Protein AF-A0AAN7P9I1-F1 (afdb_monomer_lite)

Radius of gyration: 34.97 Å; chains: 1; bounding box: 73×54×90 Å

Structure (mmCIF, N/CA/C/O backbone):
data_AF-A0AAN7P9I1-F1
#
_entry.id   AF-A0AAN7P9I1-F1
#
loop_
_atom_site.group_PDB
_atom_site.id
_atom_site.type_symbol
_atom_site.label_atom_id
_atom_site.label_alt_id
_atom_site.label_comp_id
_atom_site.label_asym_id
_atom_site.label_entity_id
_atom_site.label_seq_id
_atom_site.pdbx_PDB_ins_code
_atom_site.Cartn_x
_atom_site.Cartn_y
_atom_site.Cartn_z
_atom_site.occupancy
_atom_site.B_iso_or_equiv
_atom_site.auth_seq_id
_atom_site.auth_comp_id
_atom_site.auth_asym_id
_atom_site.auth_atom_id
_atom_site.pdbx_PDB_model_num
ATOM 1 N N . MET A 1 1 ? 43.822 7.130 -50.846 1.00 51.22 1 MET A N 1
ATOM 2 C CA . MET A 1 1 ? 42.996 5.926 -50.623 1.00 51.22 1 MET A CA 1
ATOM 3 C C . MET A 1 1 ? 42.782 5.888 -49.131 1.00 51.22 1 MET A C 1
ATOM 5 O O . MET A 1 1 ? 43.673 5.496 -48.387 1.00 51.22 1 MET A O 1
ATOM 9 N N . ASP A 1 2 ? 41.695 6.541 -48.747 1.00 55.9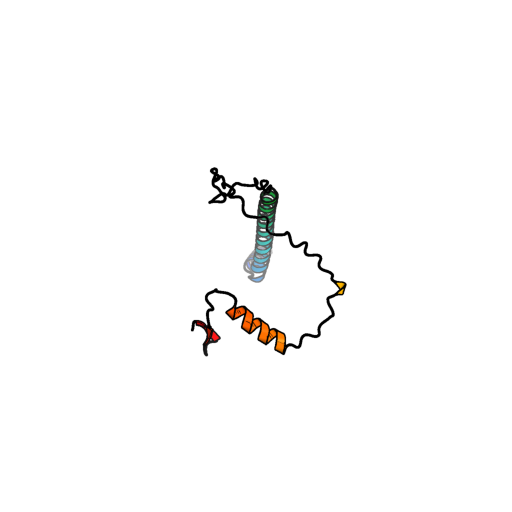1 2 ASP A N 1
ATOM 10 C CA . ASP A 1 2 ? 41.471 7.177 -47.458 1.00 55.91 2 ASP A CA 1
ATOM 11 C C . ASP A 1 2 ? 40.946 6.181 -46.427 1.00 55.91 2 ASP A C 1
ATOM 13 O O . ASP A 1 2 ? 39.802 5.754 -46.485 1.00 55.91 2 ASP A O 1
ATOM 17 N N . SER A 1 3 ? 41.787 5.835 -45.451 1.00 70.50 3 SER A N 1
ATOM 18 C CA . SER A 1 3 ? 41.393 5.028 -44.284 1.00 70.50 3 SER A CA 1
ATOM 19 C C . SER A 1 3 ? 40.435 5.771 -43.339 1.00 70.50 3 SER A C 1
ATOM 21 O O . SER A 1 3 ? 39.891 5.156 -42.429 1.00 70.50 3 SER A O 1
ATOM 23 N N . SER A 1 4 ? 40.259 7.083 -43.522 1.00 76.38 4 SER A N 1
ATOM 24 C CA . SER A 1 4 ? 39.444 7.934 -42.647 1.00 76.38 4 SER A CA 1
ATOM 25 C C . SER A 1 4 ? 37.942 7.817 -42.930 1.00 76.38 4 SER A C 1
ATOM 27 O O . SER A 1 4 ? 37.154 7.901 -41.995 1.00 76.38 4 SER A O 1
ATOM 29 N N . ASP A 1 5 ? 37.541 7.595 -44.186 1.00 82.50 5 ASP A N 1
ATOM 30 C CA . ASP A 1 5 ? 36.118 7.518 -44.565 1.00 82.50 5 ASP A CA 1
ATOM 31 C C . ASP A 1 5 ? 35.464 6.188 -44.141 1.00 82.50 5 ASP A C 1
ATOM 33 O O . ASP A 1 5 ? 34.255 6.123 -43.898 1.00 82.50 5 ASP A O 1
ATOM 37 N N . GLU A 1 6 ? 36.256 5.120 -44.011 1.00 85.50 6 GLU A N 1
ATOM 38 C CA . GLU A 1 6 ? 35.759 3.800 -43.603 1.00 85.50 6 GLU A CA 1
ATOM 39 C C . GLU A 1 6 ? 35.389 3.773 -42.105 1.00 85.50 6 GLU A C 1
ATOM 41 O O . GLU A 1 6 ? 34.344 3.234 -41.738 1.00 85.50 6 GLU A O 1
ATOM 46 N N . GLU A 1 7 ? 36.179 4.418 -41.232 1.00 85.00 7 GLU A N 1
ATOM 47 C CA . GLU A 1 7 ? 35.894 4.483 -39.787 1.00 85.00 7 GLU A CA 1
ATOM 48 C C . GLU A 1 7 ? 34.617 5.276 -39.473 1.00 85.00 7 GLU A C 1
ATOM 50 O O . GLU A 1 7 ? 33.806 4.852 -38.644 1.00 85.00 7 GLU A O 1
ATOM 55 N N . ASP A 1 8 ? 34.398 6.406 -40.149 1.00 85.81 8 ASP A N 1
ATOM 56 C CA . ASP A 1 8 ? 33.201 7.225 -39.935 1.00 85.81 8 ASP A CA 1
ATOM 57 C C . ASP A 1 8 ? 31.934 6.528 -40.457 1.00 85.81 8 ASP A C 1
ATOM 59 O O . ASP A 1 8 ? 30.872 6.590 -39.826 1.00 85.81 8 ASP A O 1
ATOM 63 N N . SER A 1 9 ? 32.055 5.766 -41.546 1.00 84.81 9 SER A N 1
ATOM 64 C CA . SER A 1 9 ? 30.979 4.907 -42.053 1.00 84.81 9 SER A CA 1
ATOM 65 C C . SER A 1 9 ? 30.636 3.785 -41.070 1.00 84.81 9 SER A C 1
ATOM 67 O O . SER A 1 9 ? 29.462 3.452 -40.880 1.00 84.81 9 SER A O 1
ATOM 69 N N . GLN A 1 10 ? 31.645 3.223 -40.400 1.00 84.88 10 GLN A N 1
ATOM 70 C CA . GLN A 1 10 ? 31.461 2.168 -39.409 1.00 84.88 10 GLN A CA 1
ATOM 71 C C . GLN A 1 10 ? 30.775 2.692 -38.138 1.00 84.88 10 GLN A C 1
ATOM 73 O O . GLN A 1 10 ? 29.836 2.060 -37.653 1.00 84.88 10 GLN A O 1
ATOM 78 N N . ARG A 1 11 ? 31.133 3.899 -37.678 1.00 82.81 11 ARG A N 1
ATOM 79 C CA . ARG A 1 11 ? 30.457 4.591 -36.563 1.00 82.81 11 ARG A CA 1
ATOM 80 C C . ARG A 1 11 ? 28.996 4.916 -36.856 1.00 82.81 11 ARG A C 1
ATOM 82 O O . ARG A 1 11 ? 28.147 4.765 -35.982 1.00 82.81 11 ARG A O 1
ATOM 89 N N . LEU A 1 12 ? 28.683 5.345 -38.080 1.00 82.75 12 LEU A N 1
ATOM 90 C CA . LEU A 1 12 ? 27.297 5.583 -38.496 1.00 82.75 12 LEU A CA 1
ATOM 91 C C . LEU A 1 12 ? 26.472 4.296 -38.488 1.00 82.75 12 LEU A C 1
ATOM 93 O O . LEU A 1 12 ? 25.297 4.318 -38.125 1.00 82.75 12 LEU A O 1
ATOM 97 N N . ARG A 1 13 ? 27.086 3.172 -38.868 1.00 83.31 13 ARG A N 1
ATOM 98 C CA . ARG A 1 13 ? 26.426 1.866 -38.895 1.00 83.31 13 ARG A CA 1
ATOM 99 C C . ARG A 1 13 ? 26.144 1.335 -37.492 1.00 83.31 13 ARG A C 1
ATOM 101 O O . ARG A 1 13 ? 25.058 0.822 -37.261 1.00 83.31 13 ARG A O 1
ATOM 108 N N . GLU A 1 14 ? 27.085 1.522 -36.572 1.00 78.44 14 GLU A N 1
ATOM 109 C CA . GLU A 1 14 ? 26.935 1.175 -35.154 1.00 78.44 14 GLU A CA 1
ATOM 110 C C . GLU A 1 14 ? 25.902 2.075 -34.451 1.00 78.44 14 GLU A C 1
ATOM 112 O O . GLU A 1 14 ? 25.077 1.593 -33.683 1.00 78.44 14 GLU A O 1
ATOM 117 N N . ALA A 1 15 ? 25.847 3.370 -34.784 1.00 75.00 15 ALA A N 1
ATOM 118 C CA . ALA A 1 15 ? 24.832 4.288 -34.255 1.00 75.00 15 ALA A CA 1
ATOM 119 C C . ALA A 1 15 ? 23.398 3.976 -34.734 1.00 75.00 15 ALA A C 1
ATOM 121 O O . ALA A 1 15 ? 22.427 4.391 -34.099 1.00 75.00 15 ALA A O 1
ATOM 122 N N . LEU A 1 16 ? 23.260 3.265 -35.856 1.00 80.94 16 LEU A N 1
ATOM 123 C CA . LEU A 1 16 ? 21.989 2.764 -36.390 1.00 80.94 16 LEU A CA 1
ATOM 124 C C . LEU A 1 16 ? 21.666 1.340 -35.917 1.00 80.94 16 LEU A C 1
ATOM 126 O O . LEU A 1 16 ? 20.615 0.816 -36.294 1.00 80.94 16 LEU A O 1
ATOM 130 N N . ASP A 1 17 ? 22.533 0.722 -35.109 1.00 83.81 17 ASP A N 1
ATOM 131 C CA . ASP A 1 17 ? 22.302 -0.615 -34.582 1.00 83.81 17 ASP A CA 1
ATOM 132 C C . ASP A 1 17 ? 21.177 -0.579 -33.525 1.00 83.81 17 ASP A C 1
ATOM 134 O O . ASP A 1 17 ? 21.306 0.080 -32.482 1.00 83.81 17 ASP A O 1
ATOM 138 N N . PRO A 1 18 ? 20.040 -1.256 -33.772 1.00 79.94 18 PRO A N 1
ATOM 139 C CA . PRO A 1 18 ? 18.939 -1.306 -32.820 1.00 79.94 18 PRO A CA 1
ATOM 140 C C . PRO A 1 18 ? 19.332 -1.955 -31.486 1.00 79.94 18 PRO A C 1
ATOM 142 O O . PRO A 1 18 ? 18.724 -1.619 -30.469 1.00 79.94 18 PRO A O 1
ATOM 145 N N . GLU A 1 19 ? 20.330 -2.846 -31.451 1.00 82.56 19 GLU A N 1
ATOM 146 C CA . GLU A 1 19 ? 20.797 -3.455 -30.198 1.00 82.56 19 GLU A CA 1
ATOM 147 C C . GLU A 1 19 ? 21.500 -2.423 -29.305 1.00 82.56 19 GLU A C 1
ATOM 149 O O . GLU A 1 19 ? 21.160 -2.290 -28.128 1.00 82.56 19 GLU A O 1
ATOM 154 N N . PHE A 1 20 ? 22.369 -1.592 -29.884 1.00 79.75 20 PHE A N 1
ATOM 155 C CA . PHE A 1 20 ? 23.059 -0.520 -29.160 1.00 79.75 20 PHE A CA 1
ATOM 156 C C . PHE A 1 20 ? 22.085 0.533 -28.599 1.00 79.75 20 PHE A C 1
ATOM 158 O O . PHE A 1 20 ? 22.206 0.987 -27.455 1.00 79.75 20 PHE A O 1
ATOM 165 N N . MET A 1 21 ? 21.063 0.897 -29.381 1.00 78.44 21 MET A N 1
ATOM 166 C CA . MET A 1 21 ? 20.015 1.826 -28.941 1.00 78.44 21 MET A CA 1
ATOM 167 C C . MET A 1 21 ? 19.164 1.251 -27.797 1.00 78.44 21 MET A C 1
ATOM 169 O O . MET A 1 21 ? 18.764 1.997 -26.897 1.00 78.44 21 MET A O 1
ATOM 173 N N . ASN A 1 22 ? 18.919 -0.062 -27.792 1.00 85.88 22 ASN A N 1
ATOM 174 C CA . ASN A 1 22 ? 18.177 -0.733 -26.724 1.00 85.88 22 ASN A CA 1
ATOM 175 C C . ASN A 1 22 ? 18.950 -0.747 -25.401 1.00 85.88 22 ASN A C 1
ATOM 177 O O . ASN A 1 22 ? 18.356 -0.468 -24.358 1.00 85.88 22 ASN A O 1
ATOM 181 N N . ASP A 1 23 ? 20.259 -0.994 -25.429 1.00 85.75 23 ASP A N 1
ATOM 182 C CA . ASP A 1 23 ? 21.095 -0.999 -24.223 1.00 85.75 23 ASP A CA 1
ATOM 183 C C . ASP A 1 23 ? 21.167 0.388 -23.570 1.00 85.75 23 ASP A C 1
ATOM 185 O O . ASP A 1 23 ? 20.998 0.539 -22.352 1.00 85.75 23 ASP A O 1
ATOM 189 N N . SER A 1 24 ? 21.333 1.430 -24.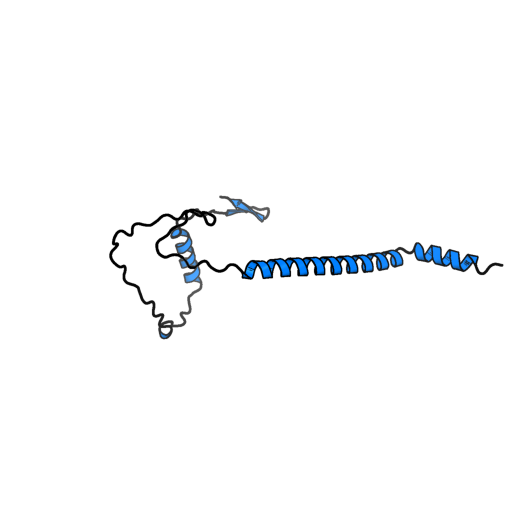389 1.00 85.00 24 SER A N 1
ATOM 190 C CA . SER A 1 24 ? 21.299 2.820 -23.927 1.00 85.00 24 SER A CA 1
ATOM 191 C C . SER A 1 24 ? 19.940 3.171 -23.309 1.00 85.00 24 SER A C 1
ATOM 193 O O . SER A 1 24 ? 19.874 3.681 -22.185 1.00 85.00 24 SER A O 1
ATOM 195 N N . LEU A 1 25 ? 18.839 2.810 -23.978 1.00 90.25 25 LEU A N 1
ATOM 196 C CA . LEU A 1 25 ? 17.485 3.037 -23.471 1.00 90.25 25 LEU A CA 1
ATOM 197 C C . LEU A 1 25 ? 17.230 2.287 -22.157 1.00 90.25 25 LEU A C 1
ATOM 199 O O . LEU A 1 25 ? 16.639 2.848 -21.232 1.00 90.25 25 LEU A O 1
ATOM 203 N N . PHE A 1 26 ? 17.695 1.044 -22.049 1.00 93.62 26 PHE A N 1
ATOM 204 C CA . PHE A 1 26 ? 17.540 0.226 -20.852 1.00 93.62 26 PHE A CA 1
ATOM 205 C C . PHE A 1 26 ? 18.294 0.823 -19.660 1.00 93.62 26 PHE A C 1
ATOM 207 O O . PHE A 1 26 ? 17.732 0.949 -18.569 1.00 93.62 26 PHE A O 1
ATOM 214 N N . SER A 1 27 ? 19.533 1.279 -19.869 1.00 91.75 27 SER A N 1
ATOM 215 C CA . SER A 1 27 ? 20.319 1.947 -18.824 1.00 91.75 27 SER A CA 1
ATOM 216 C C . SER A 1 27 ? 19.649 3.239 -18.329 1.00 91.75 27 SER A C 1
ATOM 218 O O . SER A 1 27 ? 19.573 3.489 -17.121 1.00 91.75 27 SER A O 1
ATOM 220 N N . PHE A 1 28 ? 19.064 4.019 -19.244 1.00 94.12 28 PHE A N 1
ATOM 221 C CA . PHE A 1 28 ? 18.307 5.220 -18.906 1.00 94.12 28 PHE A CA 1
ATOM 222 C C . PHE A 1 28 ? 17.037 4.891 -18.112 1.00 94.12 28 PHE A C 1
ATOM 224 O O . PHE A 1 28 ? 16.769 5.514 -17.084 1.00 94.12 28 PHE A O 1
ATOM 231 N N . GLN A 1 29 ? 16.276 3.877 -18.531 1.00 96.31 29 GLN A N 1
ATOM 232 C CA . GLN A 1 29 ? 15.088 3.421 -17.807 1.00 96.31 29 GLN A CA 1
ATOM 233 C C . GLN A 1 29 ? 15.427 2.968 -16.384 1.00 96.31 29 GLN A C 1
ATOM 235 O O . GLN A 1 29 ? 14.729 3.348 -15.442 1.00 96.31 29 GLN A O 1
ATOM 240 N N . GLN A 1 30 ? 16.517 2.216 -16.202 1.00 97.25 30 GLN A N 1
ATOM 241 C CA . GLN A 1 30 ? 16.986 1.817 -14.874 1.00 97.25 30 GLN A CA 1
ATOM 242 C C . GLN A 1 30 ? 17.352 3.024 -14.007 1.00 97.25 30 GLN A C 1
ATOM 244 O O . GLN A 1 30 ? 16.993 3.070 -12.827 1.00 97.25 30 GLN A O 1
ATOM 249 N N . TYR A 1 31 ? 18.036 4.016 -14.582 1.00 97.88 31 TYR A N 1
ATOM 250 C CA . TYR A 1 31 ? 18.375 5.252 -13.882 1.00 97.88 31 TYR A CA 1
ATOM 251 C C . TYR A 1 31 ? 17.119 6.007 -13.428 1.00 97.88 31 TYR A C 1
ATOM 253 O O . TYR A 1 31 ? 17.006 6.368 -12.254 1.00 97.88 31 TYR A O 1
ATOM 261 N N . VAL A 1 32 ? 16.146 6.185 -14.328 1.00 97.62 32 VAL A N 1
ATOM 262 C CA . VAL A 1 32 ? 14.869 6.845 -14.025 1.00 97.62 32 VAL A CA 1
ATOM 263 C C . VAL A 1 32 ? 14.105 6.079 -12.946 1.00 97.62 32 VAL A C 1
ATOM 265 O O . VAL A 1 32 ? 13.659 6.684 -11.974 1.00 97.62 32 VAL A O 1
ATOM 268 N N . ALA A 1 33 ? 14.006 4.753 -13.060 1.00 98.00 33 ALA A N 1
ATOM 269 C CA . ALA A 1 33 ? 13.334 3.914 -12.072 1.00 98.00 33 ALA A CA 1
ATOM 270 C C . ALA A 1 33 ? 13.977 4.047 -10.682 1.00 98.00 33 ALA A C 1
ATOM 272 O O . ALA A 1 33 ? 13.278 4.260 -9.689 1.00 98.00 33 ALA A O 1
ATOM 273 N N . LYS A 1 34 ? 15.313 4.005 -10.611 1.00 98.44 34 LYS A N 1
ATOM 274 C CA . LYS A 1 34 ? 16.061 4.191 -9.362 1.00 98.44 34 LYS A CA 1
ATOM 275 C C . LYS A 1 34 ? 15.835 5.580 -8.765 1.00 98.44 34 LYS A C 1
ATOM 277 O O . LYS A 1 34 ? 15.658 5.703 -7.554 1.00 98.44 34 LYS A O 1
ATOM 282 N N . HIS A 1 35 ? 15.819 6.620 -9.597 1.00 98.25 35 HIS A N 1
ATOM 283 C CA . HIS A 1 35 ? 15.602 7.990 -9.143 1.00 98.25 35 HIS A CA 1
ATOM 284 C C . HIS A 1 35 ? 14.177 8.204 -8.611 1.00 98.25 35 HIS A C 1
ATOM 286 O O . HIS A 1 35 ? 14.001 8.776 -7.537 1.00 98.25 35 HIS A O 1
ATOM 292 N N . LEU A 1 36 ? 13.166 7.678 -9.309 1.00 98.00 36 LEU A N 1
ATOM 293 C CA . LEU A 1 36 ? 11.773 7.729 -8.863 1.00 98.00 36 LEU A CA 1
ATOM 294 C C . LEU A 1 36 ? 11.558 6.954 -7.559 1.00 98.00 36 LEU A C 1
ATOM 296 O O . LEU A 1 36 ? 10.877 7.460 -6.669 1.00 98.00 36 LEU A O 1
ATOM 300 N N . SER A 1 37 ? 12.174 5.775 -7.411 1.00 98.25 37 SER A N 1
ATOM 301 C CA . SER A 1 37 ? 12.125 5.008 -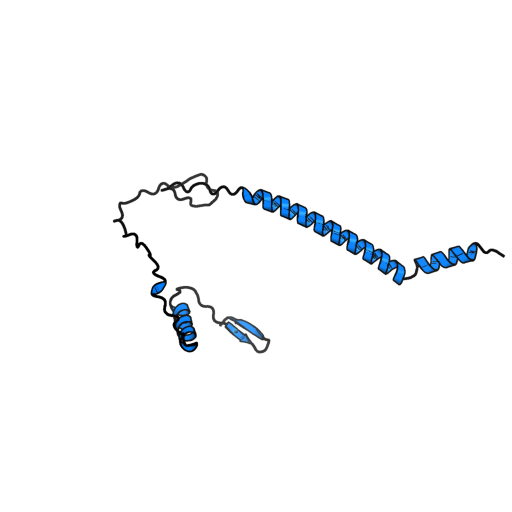6.158 1.00 98.25 37 SER A CA 1
ATOM 302 C C . SER A 1 37 ? 12.660 5.829 -4.985 1.00 98.25 37 SER A C 1
ATOM 304 O O . SER A 1 37 ? 12.008 5.927 -3.952 1.00 98.25 37 SER A O 1
ATOM 306 N N . LEU A 1 38 ? 13.802 6.495 -5.171 1.00 98.44 38 LEU A N 1
ATOM 307 C CA . LEU A 1 38 ? 14.417 7.319 -4.133 1.00 98.44 38 LEU A CA 1
ATOM 308 C C . LEU A 1 38 ? 13.542 8.522 -3.741 1.00 98.44 38 LEU A C 1
ATOM 310 O O . LEU A 1 38 ? 13.451 8.857 -2.561 1.00 98.44 38 LEU A O 1
ATOM 314 N N . ILE A 1 39 ? 12.869 9.156 -4.706 1.00 98.31 39 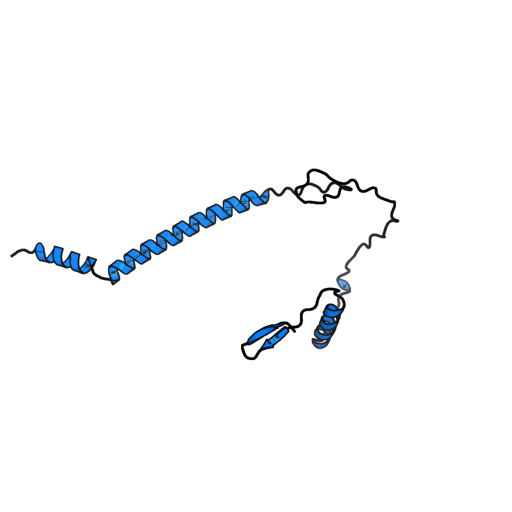ILE A N 1
ATOM 315 C CA . ILE A 1 39 ? 11.917 10.245 -4.430 1.00 98.31 39 ILE A CA 1
ATOM 316 C C . ILE A 1 39 ? 10.722 9.731 -3.614 1.00 98.31 39 ILE A C 1
ATOM 318 O O . ILE A 1 39 ? 10.300 10.392 -2.662 1.00 98.31 39 ILE A O 1
ATOM 322 N N . LEU A 1 40 ? 10.185 8.559 -3.965 1.00 98.00 40 LEU A N 1
ATOM 323 C CA . LEU A 1 40 ? 9.065 7.949 -3.247 1.00 98.00 40 LEU A CA 1
ATOM 324 C C . LEU A 1 40 ? 9.447 7.584 -1.813 1.00 98.00 40 LEU A C 1
ATOM 326 O O . LEU A 1 40 ? 8.698 7.911 -0.893 1.00 98.00 40 LEU A O 1
ATOM 330 N N . ASP A 1 41 ? 10.618 6.984 -1.609 1.00 97.69 41 ASP A N 1
ATOM 331 C CA . ASP A 1 41 ? 11.112 6.629 -0.277 1.00 97.69 41 ASP A CA 1
ATOM 332 C C . ASP A 1 41 ? 11.251 7.871 0.615 1.00 97.69 41 ASP A C 1
ATOM 334 O O . ASP A 1 41 ? 10.787 7.878 1.758 1.00 97.69 41 ASP A O 1
ATOM 338 N N . GLN A 1 42 ? 11.791 8.968 0.074 1.00 97.75 42 GLN A N 1
ATOM 339 C CA . GLN A 1 42 ? 11.891 10.239 0.795 1.00 97.75 42 GLN A CA 1
ATOM 340 C C . GLN A 1 42 ? 10.523 10.839 1.146 1.00 97.75 42 GLN A C 1
ATOM 342 O O . GLN A 1 42 ? 10.357 11.401 2.233 1.00 97.75 42 GLN A O 1
ATOM 347 N N . ASP A 1 43 ? 9.540 10.769 0.243 1.00 97.00 43 ASP A N 1
ATOM 348 C CA . ASP A 1 43 ? 8.191 11.276 0.525 1.00 97.00 43 ASP A CA 1
ATOM 349 C C . ASP A 1 43 ? 7.486 10.422 1.589 1.00 97.00 43 ASP A C 1
ATOM 351 O O . ASP A 1 43 ? 6.856 10.952 2.511 1.00 97.00 43 ASP A O 1
ATOM 355 N N . LEU A 1 44 ? 7.646 9.098 1.523 1.00 94.81 44 LEU A N 1
ATOM 356 C CA . LEU A 1 44 ? 7.131 8.176 2.532 1.00 94.81 44 LEU A CA 1
ATOM 357 C C . LEU A 1 44 ? 7.753 8.439 3.903 1.00 94.81 44 LEU A C 1
ATOM 359 O O . LEU A 1 44 ? 7.023 8.522 4.892 1.00 94.81 44 LEU A O 1
ATOM 363 N N . GLU A 1 45 ? 9.068 8.636 3.980 1.00 94.81 45 GLU A N 1
ATOM 364 C CA . GLU A 1 45 ? 9.752 8.934 5.237 1.00 94.81 45 GLU A CA 1
ATOM 365 C C . GLU A 1 45 ? 9.240 10.241 5.864 1.00 94.81 45 GLU A C 1
ATOM 367 O O . GLU A 1 45 ? 8.860 10.263 7.041 1.00 94.81 45 GLU A O 1
ATOM 372 N N . LYS A 1 46 ? 9.106 11.310 5.067 1.00 93.75 46 LYS A N 1
ATOM 373 C CA . LYS A 1 46 ? 8.531 12.593 5.516 1.00 93.75 46 LYS A CA 1
ATOM 374 C C . LYS A 1 46 ? 7.117 12.420 6.071 1.00 93.75 46 LYS A C 1
ATOM 376 O O . LYS A 1 46 ? 6.796 12.942 7.145 1.00 93.75 46 LYS A O 1
ATOM 381 N N . ARG A 1 47 ? 6.268 11.659 5.373 1.00 91.75 47 ARG A N 1
ATOM 382 C CA . ARG A 1 47 ? 4.894 11.383 5.818 1.00 91.75 47 ARG A CA 1
ATOM 383 C C . ARG A 1 47 ? 4.878 10.568 7.107 1.00 91.75 47 ARG A C 1
ATOM 385 O O . ARG A 1 47 ? 4.152 10.935 8.030 1.00 91.75 47 ARG A O 1
ATOM 392 N N . LEU A 1 48 ? 5.693 9.520 7.214 1.00 86.75 48 LEU A N 1
ATOM 393 C CA . LEU A 1 48 ? 5.761 8.662 8.400 1.00 86.75 48 LEU A CA 1
ATOM 394 C C . LEU A 1 48 ? 6.252 9.415 9.640 1.00 86.75 48 LEU A C 1
ATOM 396 O O . LEU A 1 48 ? 5.706 9.209 10.727 1.00 86.75 48 LEU A O 1
ATOM 400 N N . VAL A 1 49 ? 7.227 10.318 9.500 1.00 86.50 49 VAL A N 1
ATOM 401 C CA . VAL A 1 49 ? 7.660 11.184 10.609 1.00 86.50 49 VAL A CA 1
ATOM 402 C C . VAL A 1 49 ? 6.526 12.117 11.043 1.00 86.50 49 VAL A C 1
ATOM 404 O O . VAL A 1 49 ? 6.271 12.240 12.243 1.00 86.50 49 VAL A O 1
ATOM 407 N N . SER A 1 50 ? 5.776 12.703 10.101 1.00 72.62 50 SER A N 1
ATOM 408 C CA . SER A 1 50 ? 4.644 13.583 10.441 1.00 72.62 50 SER A CA 1
ATOM 409 C C . SER A 1 50 ? 3.545 12.867 11.247 1.00 72.62 50 SER A C 1
ATOM 411 O O . SER A 1 50 ? 2.990 13.430 12.194 1.00 72.62 50 SER A O 1
ATOM 413 N N . VAL A 1 51 ? 3.282 11.591 10.942 1.00 70.00 51 VAL A N 1
ATOM 414 C CA . VAL A 1 51 ? 2.214 10.793 11.569 1.00 70.00 51 VAL A CA 1
ATOM 415 C C . VAL A 1 51 ? 2.531 10.426 13.026 1.00 70.00 51 VAL A C 1
ATOM 417 O O . VAL A 1 51 ? 1.613 10.276 13.836 1.00 70.00 51 VAL A O 1
ATOM 420 N N . LYS A 1 52 ? 3.811 10.360 13.420 1.00 61.38 52 LYS A N 1
ATOM 421 C CA . LYS A 1 52 ? 4.222 10.004 14.795 1.00 61.38 52 LYS A CA 1
ATOM 422 C C . LYS A 1 52 ? 3.836 11.037 15.864 1.00 61.38 52 LYS A C 1
ATOM 424 O O . LYS A 1 52 ? 3.962 10.750 17.050 1.00 61.38 52 LYS A O 1
ATOM 429 N N . THR A 1 53 ? 3.305 12.202 15.490 1.00 57.66 53 THR A N 1
ATOM 430 C CA . THR A 1 53 ? 2.887 13.242 16.448 1.00 57.66 53 THR A CA 1
ATOM 431 C C . THR A 1 53 ? 1.381 13.315 16.691 1.00 57.66 53 THR A C 1
ATOM 433 O O . THR A 1 53 ? 0.901 14.303 17.258 1.00 57.66 53 THR A O 1
ATOM 436 N N . ILE A 1 54 ? 0.612 12.261 16.373 1.00 60.72 54 ILE A N 1
ATOM 437 C CA . ILE A 1 54 ? -0.747 12.119 16.919 1.00 60.72 54 ILE A CA 1
ATOM 438 C C . ILE A 1 54 ? -0.617 11.818 18.417 1.00 60.72 54 ILE A C 1
ATOM 440 O O . ILE A 1 54 ? -0.816 10.706 18.897 1.00 60.72 54 ILE A O 1
ATOM 444 N N . THR A 1 55 ? -0.275 12.850 19.182 1.00 62.75 55 THR A N 1
ATOM 445 C CA . THR A 1 55 ? -0.454 12.881 20.620 1.00 62.75 55 THR A CA 1
ATOM 446 C C . THR A 1 55 ? -1.932 12.611 20.846 1.00 62.75 55 THR A C 1
ATOM 448 O O . THR A 1 55 ? -2.804 13.421 20.519 1.00 62.75 55 THR A O 1
ATOM 451 N N . HIS A 1 56 ? -2.243 11.409 21.329 1.00 60.25 56 HIS A N 1
ATOM 452 C CA . HIS A 1 56 ? -3.594 11.075 21.734 1.00 60.25 56 HIS A CA 1
ATOM 453 C C . HIS A 1 56 ? -3.993 12.085 22.808 1.00 60.25 56 HIS A C 1
ATOM 455 O O . HIS A 1 56 ? -3.574 11.982 23.962 1.00 60.25 56 HIS A O 1
ATOM 461 N N . LYS A 1 57 ? -4.765 13.109 22.418 1.00 66.12 57 LYS A N 1
ATOM 462 C CA . LYS A 1 57 ? -5.282 14.105 23.355 1.00 66.12 57 LYS A CA 1
ATOM 463 C C . LYS A 1 57 ? -6.006 13.327 24.445 1.00 66.12 57 LYS A C 1
ATOM 465 O O . LYS A 1 57 ? -6.950 12.589 24.149 1.00 66.12 57 LYS A O 1
ATOM 470 N N . LYS A 1 58 ? -5.514 13.438 25.685 1.00 68.56 58 LYS A N 1
ATOM 471 C CA . LYS A 1 58 ? -6.085 12.750 26.847 1.00 68.56 58 LYS A CA 1
ATOM 472 C C . LYS A 1 58 ? -7.598 12.969 26.819 1.00 68.56 58 LYS A C 1
ATOM 474 O O . LYS A 1 58 ? -8.053 14.113 26.821 1.00 68.56 58 LYS A O 1
ATOM 479 N N . LYS A 1 59 ? -8.371 11.880 26.730 1.00 67.06 59 LYS A N 1
ATOM 480 C CA . LYS A 1 59 ? -9.837 11.947 26.722 1.00 67.06 59 LYS A CA 1
ATOM 481 C C . LYS A 1 59 ? -10.273 12.664 27.999 1.00 67.06 59 LYS A C 1
ATOM 483 O O . LYS A 1 59 ? -10.057 12.153 29.098 1.00 67.06 59 LYS A O 1
ATOM 488 N N . THR A 1 60 ? -10.853 13.852 27.868 1.00 66.25 60 THR A N 1
ATOM 489 C CA . THR A 1 60 ? -11.453 14.548 29.003 1.00 66.25 60 THR A CA 1
ATOM 490 C C . THR A 1 60 ? -12.667 13.736 29.445 1.00 66.25 60 THR A C 1
ATOM 492 O O . THR A 1 60 ? -13.620 13.539 28.691 1.00 66.25 60 THR A O 1
ATOM 495 N N . LYS A 1 61 ? -12.604 13.174 30.658 1.00 68.56 61 LYS A N 1
ATOM 496 C CA . LYS A 1 61 ? -13.717 12.409 31.231 1.00 68.56 61 LYS A CA 1
ATOM 497 C C . LYS A 1 61 ? -14.932 13.351 31.310 1.00 68.56 61 LYS A C 1
ATOM 499 O O . LYS A 1 61 ? -14.813 14.438 31.866 1.00 68.56 61 LYS A O 1
ATOM 504 N N . ASN A 1 62 ? -16.064 12.936 30.733 1.00 71.50 62 ASN A N 1
ATOM 505 C CA . ASN A 1 62 ? -17.376 13.619 30.721 1.00 71.50 62 ASN A CA 1
ATOM 506 C C . ASN A 1 62 ? -17.645 14.660 29.614 1.00 71.50 62 ASN A C 1
ATOM 508 O O . ASN A 1 62 ? -18.592 15.440 29.733 1.00 71.50 62 ASN A O 1
ATOM 512 N N . ARG A 1 63 ? -16.873 14.679 28.521 1.00 74.75 63 ARG A N 1
ATOM 513 C CA . ARG A 1 63 ? -17.194 15.508 27.348 1.00 74.75 63 ARG A CA 1
ATOM 514 C C . ARG A 1 63 ? -17.299 14.663 26.087 1.00 74.75 63 ARG A C 1
ATOM 516 O O . ARG A 1 63 ? -16.394 13.891 25.784 1.00 74.75 63 ARG A O 1
ATOM 523 N N . VAL A 1 64 ? -18.392 14.832 25.347 1.00 81.69 64 VAL A N 1
ATOM 524 C CA . VAL A 1 64 ? -18.592 14.200 24.036 1.00 81.69 64 VAL A CA 1
ATOM 525 C C . VAL A 1 64 ? -18.421 15.261 22.957 1.00 81.69 64 VAL A C 1
ATOM 527 O O . VAL A 1 64 ? -18.984 16.355 23.044 1.00 81.69 64 VAL A O 1
ATOM 530 N N . LYS A 1 65 ? -17.612 14.942 21.947 1.00 85.62 65 LYS A N 1
ATOM 531 C CA . LYS A 1 65 ? -17.511 15.723 20.714 1.00 85.62 65 LYS A CA 1
ATOM 532 C C . LYS A 1 65 ? -18.389 15.067 19.657 1.00 85.62 65 LYS A C 1
ATOM 534 O O . LYS A 1 65 ? -18.260 13.867 19.447 1.00 85.62 65 LYS A O 1
ATOM 539 N N . LEU A 1 66 ? -19.232 15.852 18.988 1.00 81.88 66 LEU A N 1
ATOM 540 C CA . LEU A 1 66 ? -20.037 15.365 17.860 1.00 81.88 66 LEU A CA 1
ATOM 541 C C . LEU A 1 66 ? -19.164 15.066 16.634 1.00 81.88 66 LEU A C 1
ATOM 543 O O . LEU A 1 66 ? -19.360 14.063 15.961 1.00 81.88 66 LEU A O 1
ATOM 547 N N . PHE A 1 67 ? -18.149 15.901 16.393 1.00 75.31 67 PHE A N 1
ATOM 548 C CA . PHE A 1 67 ? -17.219 15.757 15.275 1.00 75.31 67 PHE A CA 1
ATOM 549 C C . PHE A 1 67 ? -15.771 15.812 15.758 1.00 75.31 67 PHE A C 1
ATOM 551 O O . PHE A 1 67 ? -15.443 16.550 16.693 1.00 75.31 67 PHE A O 1
ATOM 558 N N . ARG A 1 68 ? -14.883 15.068 15.087 1.00 80.31 68 ARG A N 1
ATOM 559 C CA . ARG A 1 68 ? -13.449 14.975 15.424 1.00 80.31 68 ARG A CA 1
ATOM 560 C C . ARG A 1 68 ? -12.762 16.348 15.470 1.00 80.31 68 ARG A C 1
ATOM 562 O O . ARG A 1 68 ? -11.937 16.581 16.354 1.00 80.31 68 ARG A O 1
ATOM 569 N N . ASN A 1 69 ? -13.176 17.257 14.586 1.00 84.62 69 ASN A N 1
ATOM 570 C CA . ASN A 1 69 ? -12.566 18.577 14.396 1.00 84.62 69 ASN A CA 1
ATOM 571 C C . ASN A 1 69 ? -13.313 19.709 15.125 1.00 84.62 69 ASN A C 1
ATOM 573 O O . ASN A 1 69 ? -12.896 20.857 15.060 1.00 84.62 69 ASN A O 1
ATOM 577 N N . SER A 1 70 ? -14.403 19.408 15.837 1.00 82.44 70 SER A N 1
ATOM 578 C CA . SER A 1 70 ? -15.161 20.420 16.580 1.00 82.44 70 SER A CA 1
ATOM 579 C C . SER A 1 70 ? -14.373 20.938 17.790 1.00 82.44 70 SER A C 1
ATOM 581 O O . SER A 1 70 ? -13.835 20.154 18.589 1.00 82.44 70 SER A O 1
ATOM 583 N N . GLU A 1 71 ? -14.365 22.260 17.970 1.00 82.50 71 GLU A N 1
ATOM 584 C CA . GLU A 1 71 ? -13.866 22.923 19.181 1.00 82.50 71 GLU A CA 1
ATOM 585 C C . GLU A 1 71 ? -14.845 22.773 20.352 1.00 82.50 71 GLU A C 1
ATOM 587 O O . GLU A 1 71 ? -14.443 22.535 21.495 1.00 82.50 71 GLU A O 1
ATOM 592 N N . LYS A 1 72 ? -16.151 22.825 20.065 1.00 84.25 72 LYS A N 1
ATOM 593 C CA . LYS A 1 72 ? -17.209 22.732 21.075 1.00 84.25 72 LYS A CA 1
ATOM 594 C C . LYS A 1 72 ? -17.382 21.287 21.552 1.00 84.25 72 LYS A C 1
ATOM 596 O O . LYS A 1 72 ? -17.404 20.347 20.754 1.00 84.25 72 LYS A O 1
ATOM 601 N N . CYS A 1 73 ? -17.511 21.123 22.868 1.00 82.44 73 CYS A N 1
ATOM 602 C CA . CYS A 1 73 ? -17.762 19.848 23.538 1.00 82.44 73 CYS A CA 1
ATOM 603 C C . CYS A 1 73 ? -19.061 19.935 24.342 1.00 82.44 73 CYS A C 1
ATOM 605 O O . CYS A 1 73 ? -19.237 20.887 25.104 1.00 82.44 73 CYS A O 1
ATOM 607 N N . LEU A 1 74 ? -19.925 18.926 24.235 1.00 84.94 74 LEU A N 1
ATOM 608 C CA . LEU A 1 74 ? -21.139 18.843 25.043 1.00 84.94 74 LEU A CA 1
ATOM 609 C C . LEU A 1 74 ? -20.798 18.270 26.425 1.00 84.94 74 LEU A C 1
ATOM 611 O O . LEU A 1 74 ? -20.063 17.281 26.535 1.00 84.94 74 LEU A O 1
ATOM 615 N N . LYS A 1 75 ? -21.305 18.913 27.482 1.00 84.38 75 LYS A N 1
ATOM 616 C CA . LYS A 1 75 ? -21.216 18.403 28.856 1.00 84.38 75 LYS A CA 1
ATOM 617 C C . LYS A 1 75 ? -22.326 17.371 29.037 1.00 84.38 75 LYS A C 1
ATOM 619 O O . LYS A 1 75 ? -23.495 17.718 28.915 1.00 84.38 75 LYS A O 1
ATOM 624 N N . LEU A 1 76 ? -21.967 16.122 29.321 1.00 78.50 76 LEU A N 1
ATOM 625 C CA . LEU A 1 76 ? -22.960 15.127 29.720 1.00 78.50 76 LEU A CA 1
ATOM 626 C C . LEU A 1 76 ? -23.310 15.355 31.192 1.00 78.50 76 LEU A C 1
ATOM 628 O O . LEU A 1 76 ? -22.446 15.193 32.058 1.00 78.50 76 LEU A O 1
ATOM 632 N N . HIS A 1 77 ? -24.563 15.716 31.467 1.00 74.38 77 HIS A N 1
ATOM 633 C CA . HIS A 1 77 ? -25.121 15.570 32.805 1.00 74.38 77 HIS A CA 1
ATOM 634 C C . HIS A 1 77 ? -25.230 14.076 33.087 1.00 74.38 77 HIS A C 1
ATOM 636 O O . HIS A 1 77 ? -25.930 13.339 32.397 1.00 74.38 77 HIS A O 1
ATOM 642 N N . LYS A 1 78 ? -24.428 13.613 34.042 1.00 67.12 78 LYS A N 1
ATOM 643 C CA . LYS A 1 78 ? -24.396 12.215 34.436 1.00 67.12 78 LYS A CA 1
ATOM 644 C C . LYS A 1 78 ? -25.565 12.006 35.389 1.00 67.12 78 LYS A C 1
ATOM 646 O O . LYS A 1 78 ? -25.422 12.257 36.580 1.00 67.12 78 LYS A O 1
ATOM 651 N N . GLU A 1 79 ? -26.715 11.613 34.857 1.00 70.62 79 GLU A N 1
ATOM 652 C CA . GLU A 1 79 ? -27.750 11.014 35.696 1.00 70.62 79 GLU A CA 1
ATOM 653 C C . GLU A 1 79 ? -27.132 9.801 36.397 1.00 70.62 79 GLU A C 1
ATOM 655 O O . GLU A 1 79 ? -26.346 9.055 35.799 1.00 70.62 79 GLU A O 1
ATOM 660 N N . GLU A 1 80 ? -27.384 9.672 37.697 1.00 65.69 80 GLU A N 1
ATOM 661 C CA . GLU A 1 80 ? -26.774 8.675 38.571 1.00 65.69 80 GLU A CA 1
ATOM 662 C C . GLU A 1 80 ? -27.262 7.268 38.208 1.00 65.69 80 GLU A C 1
ATOM 664 O O . GLU A 1 80 ? -28.100 6.667 38.869 1.00 65.69 80 GLU A O 1
ATOM 669 N N . THR A 1 81 ? -26.732 6.706 37.125 1.00 61.66 81 THR A N 1
ATOM 670 C CA . THR A 1 81 ? -26.988 5.312 36.786 1.00 61.66 81 THR A CA 1
ATOM 671 C C . THR A 1 81 ? -26.262 4.434 37.796 1.00 61.66 81 THR A C 1
ATOM 673 O O . THR A 1 81 ? -25.035 4.522 37.946 1.00 61.66 81 THR A O 1
ATOM 676 N N . THR A 1 82 ? -27.030 3.582 38.466 1.00 65.31 82 THR A N 1
ATOM 677 C CA . THR A 1 82 ? -26.580 2.531 39.377 1.00 65.31 82 THR A CA 1
ATOM 678 C C . THR A 1 82 ? -25.359 1.796 38.811 1.00 65.31 82 THR A C 1
ATOM 680 O O . THR A 1 82 ? -25.290 1.422 37.637 1.00 65.31 82 THR A O 1
ATOM 683 N N . LYS A 1 83 ? -24.319 1.662 39.642 1.00 63.47 83 LYS A N 1
ATOM 684 C CA . LYS A 1 83 ? -23.012 1.120 39.250 1.00 63.47 83 LYS A CA 1
ATOM 685 C C . LYS A 1 83 ? -23.182 -0.304 38.708 1.00 63.47 83 LYS A C 1
ATOM 687 O O . LYS A 1 83 ? -23.396 -1.230 39.484 1.00 63.47 83 LYS A O 1
ATOM 692 N N . LYS A 1 84 ? -23.023 -0.496 37.394 1.00 66.50 84 LYS A N 1
ATOM 693 C CA . LYS A 1 84 ? -22.880 -1.843 36.824 1.00 66.50 84 LYS A CA 1
ATOM 694 C C . LYS A 1 84 ? -21.630 -2.508 37.424 1.00 66.50 84 LYS A C 1
ATOM 696 O O . LYS A 1 84 ? -20.571 -1.867 37.447 1.00 66.50 84 LYS A O 1
ATOM 701 N N . PRO A 1 85 ? -21.726 -3.753 37.921 1.00 67.44 85 PRO A N 1
ATOM 702 C CA . PRO A 1 85 ? -20.589 -4.450 38.500 1.00 67.44 85 PRO A CA 1
ATOM 703 C C . PRO A 1 85 ? -19.503 -4.621 37.436 1.00 67.44 85 PRO A C 1
ATOM 705 O O . PRO A 1 85 ? -19.755 -5.081 36.323 1.00 67.44 85 PRO A O 1
ATOM 708 N N . LYS A 1 86 ? -18.276 -4.217 37.772 1.00 66.62 86 LYS A N 1
ATOM 709 C CA . LYS A 1 86 ? -17.106 -4.508 36.944 1.00 66.62 86 LYS A CA 1
ATOM 710 C C . LYS A 1 86 ? -16.827 -6.004 37.062 1.00 66.62 86 LYS A C 1
ATOM 712 O O . LYS A 1 86 ? -16.262 -6.432 38.066 1.00 66.62 86 LYS A O 1
ATOM 717 N N . LEU A 1 87 ? -17.213 -6.783 36.055 1.00 64.44 87 LEU A N 1
ATOM 718 C CA . LEU A 1 87 ? -16.721 -8.148 35.890 1.00 64.44 87 LEU A CA 1
ATOM 719 C C . LEU A 1 87 ? -15.202 -8.073 35.707 1.00 64.44 87 LEU A C 1
ATOM 721 O O . LEU A 1 87 ? -14.704 -7.636 34.671 1.00 64.44 87 LEU A O 1
ATOM 725 N N . LYS A 1 88 ? -14.453 -8.437 36.752 1.00 69.50 88 LYS A N 1
ATOM 726 C CA . LYS A 1 88 ? -13.026 -8.722 36.622 1.00 69.50 88 LYS A CA 1
ATOM 727 C C . LYS A 1 88 ? -12.935 -10.037 35.863 1.00 69.50 88 LYS A C 1
ATOM 729 O O . LYS A 1 88 ? -13.171 -11.093 36.440 1.00 69.50 88 LYS A O 1
ATOM 734 N N . HIS A 1 89 ? -12.664 -9.956 34.567 1.00 54.06 89 HIS A N 1
ATOM 735 C CA . HIS A 1 89 ? -12.475 -11.138 33.746 1.00 54.06 89 HIS A CA 1
ATOM 736 C C . HIS A 1 89 ? -11.103 -11.739 34.063 1.00 54.06 89 HIS A C 1
ATOM 738 O O . HIS A 1 89 ? -10.106 -11.412 33.427 1.00 54.06 89 HIS A O 1
ATOM 744 N N . ASN A 1 90 ? -11.038 -12.571 35.101 1.00 70.69 90 ASN A N 1
ATOM 745 C CA . ASN A 1 90 ? -9.876 -13.414 35.346 1.00 70.69 90 ASN A CA 1
ATOM 746 C C . ASN A 1 90 ? -10.022 -14.614 34.405 1.00 70.69 90 ASN A C 1
ATOM 748 O O . ASN A 1 90 ? -10.805 -15.522 34.674 1.00 70.69 90 ASN A O 1
ATOM 752 N N . PHE A 1 91 ? -9.376 -14.548 33.239 1.00 65.25 91 PHE A N 1
ATOM 753 C CA . PHE A 1 91 ? -9.293 -15.696 32.340 1.00 65.25 91 PHE A CA 1
ATOM 754 C C . PHE A 1 91 ? -8.346 -16.711 32.975 1.00 65.25 91 PHE A C 1
ATOM 756 O O . PHE A 1 91 ? -7.132 -16.527 32.980 1.00 65.25 91 PHE A O 1
ATOM 763 N N . ASP A 1 92 ? -8.923 -17.749 33.567 1.00 79.69 92 ASP A N 1
ATOM 764 C CA . ASP A 1 92 ? -8.175 -18.893 34.062 1.00 79.69 92 ASP A CA 1
ATOM 765 C C . ASP A 1 92 ? -7.906 -19.840 32.893 1.00 79.69 92 ASP A C 1
ATOM 767 O O . ASP A 1 92 ? -8.765 -20.635 32.506 1.00 79.69 92 ASP A O 1
ATOM 771 N N . TYR A 1 93 ? -6.724 -19.703 32.293 1.00 69.56 93 TYR A N 1
ATOM 772 C CA . TYR A 1 93 ? -6.357 -20.474 31.110 1.00 69.56 93 TYR A CA 1
ATOM 773 C C . TYR A 1 93 ? -6.205 -21.973 31.386 1.00 69.56 93 TYR A C 1
ATOM 775 O O . TYR A 1 93 ? -6.284 -22.772 30.459 1.00 69.56 93 TYR A O 1
ATOM 783 N N . SER A 1 94 ? -6.061 -22.368 32.655 1.00 76.94 94 SER A N 1
ATOM 784 C CA . SER A 1 94 ? -5.975 -23.777 33.050 1.00 76.94 94 SER A CA 1
ATOM 785 C C . SER A 1 94 ? -7.294 -24.547 32.891 1.00 76.94 94 SER A C 1
ATOM 787 O O . SER A 1 94 ? -7.303 -25.773 32.961 1.00 76.94 94 SER A O 1
ATOM 789 N N . LYS A 1 95 ? -8.405 -23.844 32.622 1.00 71.50 95 LYS A N 1
ATOM 790 C CA . LYS A 1 95 ? -9.714 -24.445 32.323 1.00 71.50 95 LYS A CA 1
ATOM 791 C C . LYS A 1 95 ? -9.954 -24.711 30.840 1.00 71.50 95 LYS A C 1
ATOM 793 O O . LYS A 1 95 ? -10.970 -25.315 30.507 1.00 71.50 95 LYS A O 1
ATOM 798 N N . PHE A 1 96 ? -9.072 -24.256 29.951 1.00 66.75 96 PHE A N 1
ATOM 799 C CA . PHE A 1 96 ? -9.194 -24.576 28.533 1.00 66.75 96 PHE A CA 1
ATOM 800 C C . PHE A 1 96 ? -8.560 -25.940 28.286 1.00 66.75 96 PHE A C 1
ATOM 802 O O . PHE A 1 96 ? -7.345 -26.072 28.175 1.00 66.75 96 PHE A O 1
ATOM 809 N N . THR A 1 97 ? -9.395 -26.970 28.224 1.00 67.06 97 THR A N 1
ATOM 810 C CA . THR A 1 97 ? -9.012 -28.241 27.612 1.00 67.06 97 THR A CA 1
ATOM 811 C C . THR A 1 97 ? -8.981 -28.053 26.102 1.00 67.06 97 THR A C 1
ATOM 813 O O . THR A 1 97 ? -9.878 -27.412 25.552 1.00 67.06 97 THR A O 1
ATOM 816 N N . GLU A 1 98 ? -7.970 -28.607 25.435 1.00 69.00 98 GLU A N 1
ATOM 817 C CA . GLU A 1 98 ? -7.917 -28.703 23.976 1.00 69.00 98 GLU A CA 1
ATOM 818 C C . GLU A 1 98 ? -9.104 -29.558 23.514 1.00 69.00 98 GLU A C 1
ATOM 820 O O . GLU A 1 98 ? -9.072 -30.786 23.535 1.00 69.00 98 GLU A O 1
ATOM 825 N N . ALA A 1 99 ? -10.222 -28.899 23.221 1.00 67.38 99 ALA A N 1
ATOM 826 C CA . ALA A 1 99 ? -11.378 -29.552 22.649 1.00 67.38 99 ALA A CA 1
ATOM 827 C C . ALA A 1 99 ? -11.039 -29.813 21.184 1.00 67.38 99 ALA A C 1
ATOM 829 O O . ALA A 1 99 ? -10.877 -28.872 20.405 1.00 67.38 99 ALA A O 1
ATOM 830 N N . ALA A 1 100 ? -10.909 -31.085 20.816 1.00 66.19 100 ALA A N 1
ATOM 831 C CA . ALA A 1 100 ? -10.987 -31.483 19.422 1.00 66.19 100 ALA A CA 1
ATOM 832 C C . ALA A 1 100 ? -12.407 -31.144 18.951 1.00 66.19 100 ALA A C 1
ATOM 834 O O . ALA A 1 100 ? -13.356 -31.873 19.227 1.00 66.19 100 ALA A O 1
ATOM 835 N N . ILE A 1 101 ? -12.564 -29.962 18.359 1.00 73.94 101 ILE A N 1
ATOM 836 C CA . ILE A 1 101 ? -13.835 -29.521 17.799 1.00 73.94 101 ILE A CA 1
ATOM 837 C C . ILE A 1 101 ? -13.990 -30.244 16.468 1.00 73.94 101 ILE A C 1
ATOM 839 O O . ILE A 1 101 ? -13.138 -30.113 15.585 1.00 73.94 101 ILE A O 1
ATOM 843 N N . ASP A 1 102 ? -15.076 -30.997 16.327 1.00 81.31 102 ASP A N 1
ATOM 844 C CA . ASP A 1 102 ? -15.409 -31.614 15.054 1.00 81.31 102 ASP A CA 1
ATOM 845 C C . ASP A 1 102 ? -15.694 -30.514 14.017 1.00 81.31 102 ASP A C 1
ATOM 847 O O . ASP A 1 102 ? -16.418 -29.554 14.301 1.00 81.31 102 ASP A O 1
ATOM 851 N N . PRO A 1 103 ? -15.170 -30.623 12.783 1.00 77.44 103 PRO A N 1
ATOM 852 C CA . PRO A 1 103 ? -15.334 -29.582 11.766 1.00 77.44 103 PRO A CA 1
ATOM 853 C C . PRO A 1 103 ? -16.810 -29.295 11.436 1.00 77.44 103 PRO A C 1
ATOM 855 O O . PRO A 1 103 ? -17.150 -28.180 11.039 1.00 77.44 103 PRO A O 1
ATOM 858 N N . SER A 1 104 ? -17.700 -30.267 11.654 1.00 79.12 104 SER A N 1
ATOM 859 C CA . SER A 1 104 ? -19.153 -30.112 11.516 1.00 79.12 104 SER A CA 1
ATOM 860 C C . SER A 1 104 ? -19.745 -29.080 12.486 1.00 79.12 104 SER A C 1
ATOM 862 O O . SER A 1 104 ? -20.664 -28.346 12.113 1.00 79.12 104 SER A O 1
ATOM 864 N N . ASP A 1 105 ? -19.207 -28.974 13.702 1.00 78.44 105 ASP A N 1
ATOM 865 C CA . ASP A 1 105 ? -19.705 -28.046 14.723 1.00 78.44 105 ASP A CA 1
ATOM 866 C C . ASP A 1 105 ? -19.352 -26.595 14.385 1.00 78.44 105 ASP A C 1
ATOM 868 O O . ASP A 1 105 ? -20.178 -25.697 14.561 1.00 78.44 105 ASP A O 1
ATOM 872 N N . ILE A 1 106 ? -18.183 -26.373 13.774 1.00 73.25 106 ILE A N 1
ATOM 873 C CA . ILE A 1 106 ? -17.751 -25.054 13.284 1.00 73.25 106 ILE A CA 1
ATOM 874 C C . ILE A 1 106 ? -18.723 -24.542 12.212 1.00 73.25 106 ILE A C 1
ATOM 876 O O . ILE A 1 106 ? -19.142 -23.384 12.237 1.00 73.25 106 ILE A O 1
ATOM 880 N N . VAL A 1 107 ? -19.127 -25.407 11.276 1.00 75.94 107 VAL A N 1
ATOM 881 C CA . VAL A 1 107 ? -20.051 -25.034 10.191 1.00 75.94 107 VAL A CA 1
ATOM 882 C C . VAL A 1 107 ? -21.443 -24.697 10.737 1.00 75.94 107 VAL A C 1
ATOM 884 O O . VAL A 1 107 ? -22.064 -23.722 10.302 1.00 75.94 107 VAL A O 1
ATOM 887 N N . ASN A 1 108 ? -21.923 -25.461 11.721 1.00 74.06 108 ASN A N 1
ATOM 888 C CA .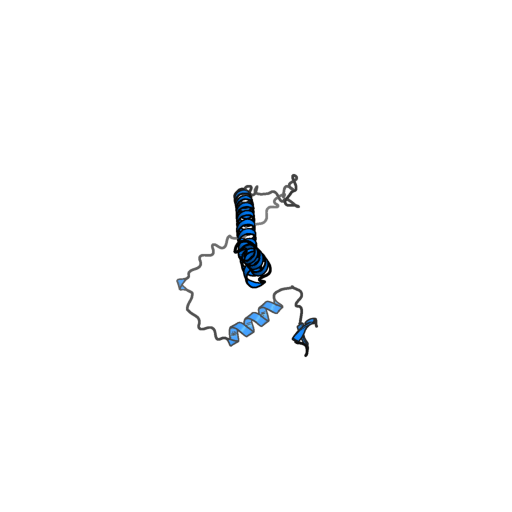 ASN A 1 108 ? -23.210 -25.208 12.367 1.00 74.06 108 ASN A CA 1
ATOM 889 C C . ASN A 1 108 ? -23.208 -23.898 13.174 1.00 74.06 108 ASN A C 1
ATOM 891 O O . ASN A 1 108 ? -24.187 -23.149 13.137 1.00 74.06 108 ASN A O 1
ATOM 895 N N . GLU A 1 109 ? -22.107 -23.573 13.856 1.00 73.38 109 GLU A N 1
ATOM 896 C CA . GLU A 1 109 ? -21.982 -22.332 14.623 1.00 73.38 109 GLU A CA 1
ATOM 897 C C . GLU A 1 109 ? -21.923 -21.087 13.720 1.00 73.38 109 GLU A C 1
ATOM 899 O O . GLU A 1 109 ? -22.616 -20.096 13.975 1.00 73.38 109 GLU A O 1
ATOM 904 N N . VAL A 1 110 ? -21.194 -21.156 12.599 1.00 67.38 110 VAL A N 1
ATOM 905 C CA . VAL A 1 110 ? -21.135 -20.073 11.597 1.00 67.38 110 VAL A CA 1
ATOM 906 C C . VAL A 1 110 ? -22.518 -19.780 11.006 1.00 67.38 110 VAL A C 1
ATOM 908 O O . VAL A 1 110 ? -22.876 -18.614 10.803 1.00 67.38 110 VAL A O 1
ATOM 911 N N . LYS A 1 111 ? -23.342 -20.816 10.791 1.00 68.00 111 LYS A N 1
ATOM 912 C CA . LYS A 1 111 ? -24.732 -20.648 10.343 1.00 68.00 111 LYS A CA 1
ATOM 913 C C . LYS A 1 111 ? -25.536 -19.811 11.340 1.00 68.00 111 LYS A C 1
ATOM 915 O O . LYS A 1 111 ? -26.270 -18.913 10.929 1.00 68.00 111 LYS A O 1
ATOM 920 N N . ASN A 1 112 ? -25.324 -20.020 12.637 1.00 66.50 112 ASN A N 1
ATOM 921 C CA . ASN A 1 112 ? -26.001 -19.257 13.681 1.00 66.50 112 ASN A CA 1
ATOM 922 C C . ASN A 1 112 ? -25.512 -17.802 13.741 1.00 66.50 112 ASN A C 1
ATOM 924 O O . ASN A 1 112 ? -26.345 -16.903 13.827 1.00 66.50 112 ASN A O 1
ATOM 928 N N . TRP A 1 113 ? -24.211 -17.527 13.591 1.00 62.78 113 TRP A N 1
ATOM 929 C CA . TRP A 1 113 ? -23.673 -16.153 13.611 1.00 62.78 113 TRP A CA 1
ATOM 930 C C . TRP A 1 113 ? -24.235 -15.251 12.503 1.00 62.78 113 TRP A C 1
ATOM 932 O O . TRP A 1 113 ? -24.444 -14.050 12.716 1.00 62.78 113 TRP A O 1
ATOM 942 N N . SER A 1 114 ? -24.534 -15.835 11.339 1.00 62.16 114 SER A N 1
ATOM 943 C CA . SER A 1 114 ? -25.188 -15.117 10.239 1.00 62.16 114 SER A CA 1
ATOM 944 C C . SER A 1 114 ? -26.610 -14.652 10.588 1.00 62.16 114 SER A C 1
ATOM 946 O O . SER A 1 114 ? -27.067 -13.639 10.068 1.00 62.16 114 SER A O 1
ATOM 948 N N . THR A 1 115 ? -27.287 -15.339 11.516 1.00 63.62 115 THR A N 1
ATOM 949 C CA . THR A 1 115 ? -28.646 -14.991 11.966 1.00 63.62 115 THR A CA 1
ATOM 950 C C . THR A 1 115 ? -28.661 -14.030 13.156 1.00 63.62 115 THR A C 1
ATOM 952 O O . THR A 1 115 ? -29.595 -13.243 13.304 1.00 63.62 115 THR A O 1
ATOM 955 N N . THR A 1 116 ? -27.625 -14.047 14.002 1.00 63.28 116 THR A N 1
ATOM 956 C CA . THR A 1 116 ? -27.555 -13.196 15.203 1.00 63.28 116 THR A CA 1
ATOM 957 C C . THR A 1 116 ? -27.199 -11.748 14.880 1.00 63.28 116 THR A C 1
ATOM 959 O O . THR A 1 116 ? -27.555 -10.824 15.619 1.00 63.28 116 THR A O 1
ATOM 962 N N . THR A 1 117 ? -26.484 -11.520 13.780 1.00 63.94 117 THR A N 1
ATOM 963 C CA . THR A 1 117 ? -26.156 -10.172 13.328 1.00 63.94 117 THR A CA 1
ATOM 964 C C . THR A 1 117 ? -27.362 -9.573 12.601 1.00 63.94 117 THR A C 1
ATOM 966 O O . THR A 1 117 ? -27.753 -10.024 11.536 1.00 63.94 117 THR A O 1
ATOM 969 N N . LYS A 1 118 ? -27.952 -8.498 13.147 1.00 72.50 118 LYS A N 1
ATOM 970 C CA . LYS A 1 118 ? -29.057 -7.733 12.515 1.00 72.50 118 LYS A CA 1
ATOM 971 C C . LYS A 1 118 ? -28.639 -6.982 11.231 1.00 72.50 118 LYS A C 1
ATOM 973 O O . LYS A 1 118 ? -29.266 -5.992 10.857 1.00 72.50 118 LYS A O 1
ATOM 978 N N . GLY A 1 119 ? -27.528 -7.377 10.611 1.00 73.00 119 GLY A N 1
ATOM 979 C CA . GLY A 1 119 ? -27.027 -6.797 9.373 1.00 73.00 119 GLY A CA 1
ATOM 980 C C . GLY A 1 119 ? -27.826 -7.297 8.174 1.00 73.00 119 GLY A C 1
ATOM 981 O O . GLY A 1 119 ? -28.422 -8.369 8.212 1.00 73.00 119 GLY A O 1
ATOM 982 N N . LYS A 1 120 ? -27.843 -6.520 7.089 1.00 76.19 120 LYS A N 1
ATOM 983 C CA . LYS A 1 120 ? -28.390 -6.999 5.815 1.00 76.19 120 LYS A CA 1
ATOM 984 C C . LYS A 1 120 ? -27.470 -8.097 5.276 1.00 76.19 120 LYS A C 1
ATOM 986 O O . LYS A 1 120 ? -26.309 -7.818 4.982 1.00 76.19 120 LYS A O 1
ATOM 991 N N . VAL A 1 121 ? -27.983 -9.321 5.166 1.00 79.06 121 VAL A N 1
ATOM 992 C CA . VAL A 1 121 ? -27.266 -10.449 4.560 1.00 79.06 121 VAL A CA 1
ATOM 993 C C . VAL A 1 121 ? -27.549 -10.449 3.061 1.00 79.06 121 VAL A C 1
ATOM 995 O O . VAL A 1 121 ? -28.680 -10.669 2.633 1.00 79.06 121 VAL A O 1
ATOM 998 N N . PHE A 1 122 ? -26.519 -10.181 2.264 1.00 83.44 122 PHE A N 1
ATOM 999 C CA . PHE A 1 122 ? -26.591 -10.212 0.805 1.00 83.44 122 PHE A CA 1
ATOM 1000 C C . PHE A 1 122 ? -26.312 -11.631 0.312 1.00 83.44 122 PHE A C 1
ATOM 1002 O O . PHE A 1 122 ? -25.297 -12.223 0.679 1.00 83.44 122 PHE A O 1
ATOM 1009 N N . HIS A 1 123 ? -27.226 -12.177 -0.485 1.00 85.31 123 HIS A N 1
ATOM 1010 C CA . HIS A 1 123 ? -27.110 -13.516 -1.052 1.00 85.31 123 HIS A CA 1
ATOM 1011 C C . HIS A 1 123 ? -26.596 -13.373 -2.484 1.00 85.31 123 HIS A C 1
ATOM 1013 O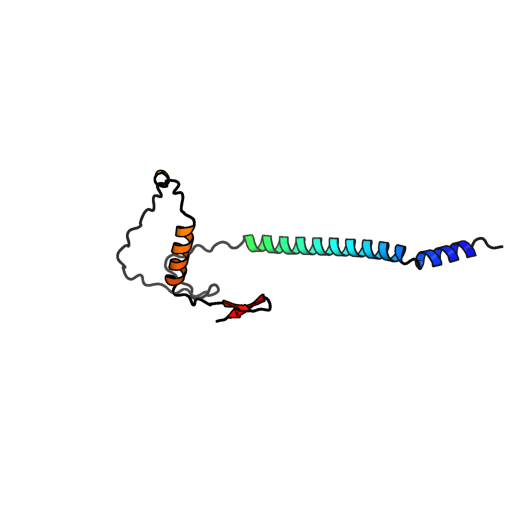 O . HIS A 1 123 ? -27.056 -12.499 -3.208 1.00 85.31 123 HIS A O 1
ATOM 1019 N N . TYR A 1 124 ? -25.632 -14.197 -2.891 1.00 93.12 124 TYR A N 1
ATOM 1020 C CA . TYR A 1 124 ? -25.060 -14.139 -4.237 1.00 93.12 124 TYR A CA 1
ATOM 1021 C C . TYR A 1 124 ? -25.206 -15.489 -4.935 1.00 93.12 124 TYR A C 1
ATOM 1023 O O . TYR A 1 124 ? -25.059 -16.538 -4.304 1.00 93.12 124 TYR A O 1
ATOM 1031 N N . ARG A 1 125 ? -25.467 -15.461 -6.243 1.00 91.62 125 ARG A N 1
ATOM 1032 C CA . ARG A 1 125 ? -25.434 -16.617 -7.140 1.00 91.62 125 ARG A CA 1
ATOM 1033 C C . ARG A 1 125 ? -24.208 -16.514 -8.041 1.00 91.62 125 ARG A C 1
ATOM 1035 O O . ARG A 1 125 ? -23.858 -15.428 -8.486 1.00 91.62 125 ARG A O 1
ATOM 1042 N N . ILE A 1 126 ? -23.562 -17.644 -8.313 1.00 94.38 126 ILE A N 1
ATOM 1043 C CA . ILE A 1 126 ? -22.517 -17.729 -9.338 1.00 94.38 126 ILE A CA 1
ATOM 1044 C C . ILE A 1 126 ? -23.201 -18.043 -10.671 1.00 94.38 126 ILE A C 1
ATOM 1046 O O . ILE A 1 126 ? -23.856 -19.081 -10.799 1.00 94.38 126 ILE A O 1
ATOM 1050 N N . ASP A 1 127 ? -23.060 -17.147 -11.645 1.00 94.00 127 ASP A N 1
ATOM 1051 C CA . ASP A 1 127 ? -23.559 -17.345 -13.006 1.00 94.00 127 ASP A CA 1
ATOM 1052 C C . ASP A 1 127 ? -22.600 -18.208 -13.837 1.00 94.00 127 ASP A C 1
ATOM 1054 O O . ASP A 1 127 ? -21.429 -18.384 -13.497 1.00 94.00 127 ASP A O 1
ATOM 1058 N N . THR A 1 128 ? -23.070 -18.721 -14.978 1.00 94.19 128 THR A N 1
ATOM 1059 C CA . THR A 1 128 ? -22.267 -19.554 -15.899 1.00 94.19 128 THR A CA 1
ATOM 1060 C C . THR A 1 128 ? -21.012 -18.852 -16.415 1.00 94.19 128 THR A C 1
ATOM 1062 O O . THR A 1 128 ? -20.054 -19.509 -16.806 1.00 94.19 128 THR A O 1
ATOM 1065 N N . ASN A 1 129 ? -20.996 -17.520 -16.371 1.00 90.31 129 ASN A N 1
ATOM 1066 C CA . ASN A 1 129 ? -19.864 -16.689 -16.772 1.00 90.31 129 ASN A CA 1
ATOM 1067 C C . ASN A 1 129 ? -18.857 -16.469 -15.623 1.00 90.31 129 ASN A C 1
ATOM 1069 O O . ASN A 1 129 ? -17.965 -15.633 -15.739 1.00 90.31 129 ASN A O 1
ATOM 1073 N N . GLY A 1 130 ? -19.035 -17.146 -14.480 1.00 90.31 130 GLY A N 1
ATOM 1074 C CA . GLY A 1 130 ? -18.202 -16.995 -13.282 1.00 90.31 130 GLY A CA 1
ATOM 1075 C C . GLY A 1 130 ? -18.403 -15.672 -12.536 1.00 90.31 130 GLY A C 1
ATOM 1076 O O . GLY A 1 130 ? -17.657 -15.364 -11.611 1.00 90.31 130 GLY A O 1
ATOM 1077 N N . THR A 1 131 ? -19.397 -14.872 -12.929 1.00 91.31 131 THR A N 1
ATOM 1078 C CA . THR A 1 131 ? -19.718 -13.595 -12.281 1.00 91.31 131 THR A CA 1
ATOM 1079 C C . THR A 1 131 ? -20.677 -13.831 -11.113 1.00 91.31 131 THR A C 1
ATOM 1081 O O . THR A 1 131 ? -21.572 -14.670 -11.206 1.00 91.31 131 THR A O 1
ATOM 1084 N N . LEU A 1 132 ? -20.482 -13.108 -10.006 1.00 91.38 132 LEU A N 1
ATOM 1085 C CA . LEU A 1 132 ? -21.377 -13.142 -8.849 1.00 91.38 132 LEU A CA 1
ATOM 1086 C C . LEU A 1 132 ? -22.511 -12.129 -9.039 1.00 91.38 132 LEU A C 1
ATOM 1088 O O . LEU A 1 132 ? -22.257 -10.924 -9.075 1.00 91.38 132 LEU A O 1
ATOM 1092 N N . SER A 1 133 ? -23.750 -12.606 -9.123 1.00 88.38 133 SER A N 1
ATOM 1093 C CA . SER A 1 133 ? -24.957 -11.778 -9.160 1.00 88.38 133 SER A CA 1
ATOM 1094 C C . SER A 1 133 ? -25.655 -11.779 -7.800 1.00 88.38 133 SER A C 1
ATOM 1096 O O . SER A 1 133 ? -25.747 -12.807 -7.129 1.00 88.38 133 SER A O 1
ATOM 1098 N N . LEU A 1 134 ? -26.102 -10.602 -7.352 1.00 88.19 134 LEU A N 1
ATOM 1099 C CA . LEU A 1 134 ? -26.872 -10.462 -6.116 1.00 88.19 134 LEU A CA 1
ATOM 1100 C C . LEU A 1 134 ? -28.283 -11.037 -6.325 1.00 88.19 134 LEU A C 1
ATOM 1102 O O . LEU A 1 134 ? -28.936 -10.686 -7.308 1.00 88.19 134 LEU A O 1
ATOM 1106 N N . ILE A 1 135 ? -28.729 -11.890 -5.401 1.00 81.56 135 ILE A N 1
ATOM 1107 C CA . ILE A 1 135 ? -30.085 -12.457 -5.334 1.00 81.56 135 ILE A CA 1
ATOM 1108 C C . ILE A 1 135 ? -30.969 -11.567 -4.460 1.00 81.56 135 ILE A C 1
ATOM 1110 O O . ILE A 1 135 ? -30.515 -11.196 -3.350 1.00 81.56 135 ILE A O 1
#

Sequence (135 aa):
MDSSDEEDSQRLREALDPEFMNDSLFSFQQYVAKHLSLILDQDLEKRLVSVKTITHKKKTKNRVKLFRNSEKCLKLHKEETTKKPKLKHNFDYSKFTEAAIDPSDIVNEVKNWSTTTKGKVFHYRIDTNGTLSLI

Secondary structure (DSSP, 8-state):
--HHHHHHHHHHHHHT-HHHHHHHHHHHHHHHHHHHHHHHHHHHHHHHHHHTT-------TTEE-SSTT-S--EE-----------------GGG-------HHHHHHHHHHHHHHS-S----EEE-TTSPEEE-

pLDDT: mean 79.1, std 11.88, range [51.22, 98.44]

Foldseek 3Di:
DDPPVVVVVVVVVVVPDPVNVVVVVVVVVVVVVVVVVVVVVVVVVVVVVVVVPPPVPPPDPQWDDPDPPDPDTDGDPDDPDDDDDPPPPPPPVVPDDPDPDDVVVVVVVVVVVVVVDPDDDWDWDQDPVRDTDTD

Organism: NCBI:txid1421715